Protein AF-A0A1Q9ESC6-F1 (afdb_monomer_lite)

Secondary structure (DSSP, 8-state):
--HHHHHHHHHHHHHH-TT-HHHHHHHHHHHHHHHHHHHHHHHHHHHHHHHHHHHHHHHT---HHHHHHHHTS---HHHHHHH-HHHHHHHGGGS-HHHHHHHHHHHHHHHHHHHHHS-S---

Organism: Symbiodinium microadriaticum (NCBI:txid2951)

InterPro domains:
  IPR035441 TFIIS/LEDGF domain superfamily [G3DSA:1.20.930.10] (15-120)
  IPR035441 TFIIS/LEDGF domain superfamily [SSF47676]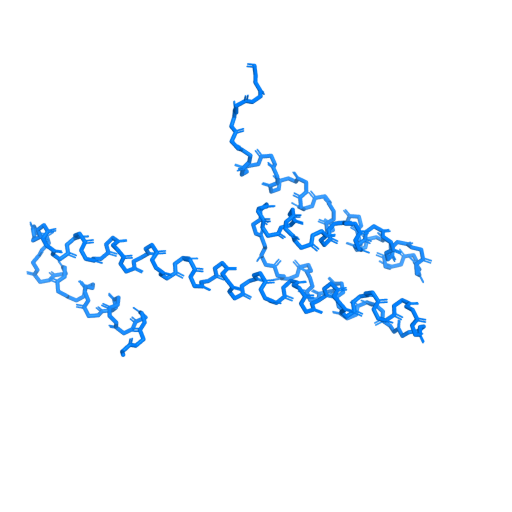 (44-97)

Sequence (123 aa):
MTGIKAHVQLLDAQSLAPEDKRVQEELRKVKIELRKEEEMQSRAKVVEIRDGLKRARTEGAEVMPLLRQLSATSCSWETVMETRIGVEVKSCQECGAEEKQLCEEILAKLKDQSKEQRPLWEG

pLDDT: mean 87.89, std 10.62, range [44.03, 97.25]

Foldseek 3Di:
DDLVVVLVVLVVVCVVPVPPPVSVVVNVVSVVVVVVVVQVVLLVLLLVLLVVLVVCVVVVHDNVVSLVVLQVRDHALVSCVVSVSLVSLVVQLVVDDVSVVSSVVSNVVSVVNCVVRPDPPPD

Structure (mmCIF, N/CA/C/O backbone):
data_AF-A0A1Q9ESC6-F1
#
_entry.id   AF-A0A1Q9ESC6-F1
#
loop_
_atom_site.group_PDB
_atom_site.id
_atom_site.type_symbol
_atom_site.label_atom_id
_atom_site.label_alt_id
_atom_site.label_comp_id
_atom_site.label_asym_id
_atom_site.label_entity_id
_atom_site.label_seq_id
_atom_site.pdbx_PDB_ins_code
_atom_site.Cartn_x
_atom_site.Cartn_y
_atom_site.Cartn_z
_atom_site.occupancy
_atom_site.B_iso_or_equiv
_atom_site.auth_seq_id
_atom_site.auth_comp_id
_atom_site.auth_asym_id
_atom_site.auth_atom_id
_atom_site.pdbx_PDB_model_num
ATOM 1 N N . MET A 1 1 ? -0.478 3.627 -27.045 1.00 51.72 1 MET A N 1
ATOM 2 C CA . MET A 1 1 ? 0.197 2.324 -26.843 1.00 51.72 1 MET A CA 1
ATOM 3 C C . MET A 1 1 ? 0.421 2.200 -25.342 1.00 51.72 1 MET A C 1
ATOM 5 O O . MET A 1 1 ? 0.876 3.178 -24.773 1.00 51.72 1 MET A O 1
ATOM 9 N N . THR A 1 2 ? -0.005 1.124 -24.676 1.00 64.31 2 THR A N 1
ATOM 10 C CA . THR A 1 2 ? 0.163 1.002 -23.211 1.00 64.31 2 THR A CA 1
ATOM 11 C C . THR A 1 2 ? 1.635 0.762 -22.861 1.00 64.31 2 THR A C 1
ATOM 13 O O . THR A 1 2 ? 2.340 0.125 -23.649 1.00 64.31 2 THR A O 1
ATOM 16 N N . GLY A 1 3 ? 2.096 1.222 -21.690 1.00 74.12 3 GLY A N 1
ATOM 17 C CA . GLY A 1 3 ? 3.493 1.057 -21.254 1.00 74.12 3 GLY A CA 1
ATOM 18 C C . GLY A 1 3 ? 3.969 -0.403 -21.266 1.00 74.12 3 GLY A C 1
ATOM 19 O O . GLY A 1 3 ? 5.101 -0.687 -21.643 1.00 74.12 3 GLY A O 1
ATOM 20 N N . ILE A 1 4 ? 3.070 -1.353 -20.980 1.00 79.88 4 ILE A N 1
ATOM 21 C CA . ILE A 1 4 ? 3.353 -2.799 -21.006 1.00 79.88 4 ILE A CA 1
ATOM 22 C C . ILE A 1 4 ? 3.702 -3.288 -22.421 1.00 79.88 4 ILE A C 1
ATOM 24 O O . ILE A 1 4 ? 4.649 -4.050 -22.595 1.00 79.88 4 ILE A O 1
ATOM 28 N N . LYS A 1 5 ? 2.973 -2.834 -23.452 1.00 83.12 5 LYS A N 1
ATOM 29 C CA . LYS A 1 5 ? 3.248 -3.234 -24.844 1.00 83.12 5 LYS A CA 1
ATOM 30 C C . LYS A 1 5 ? 4.589 -2.682 -25.327 1.00 83.12 5 LYS A C 1
ATOM 32 O O . LYS A 1 5 ? 5.335 -3.411 -25.972 1.00 83.12 5 LYS A O 1
ATOM 37 N N . ALA A 1 6 ? 4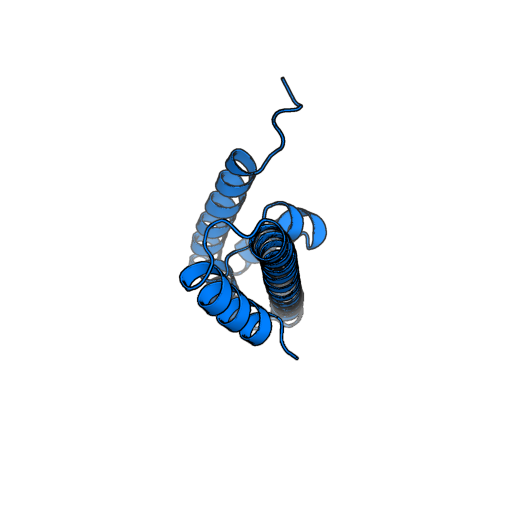.903 -1.437 -24.967 1.00 81.38 6 ALA A N 1
ATOM 38 C CA . ALA A 1 6 ? 6.204 -0.838 -25.255 1.00 81.38 6 ALA A CA 1
ATOM 39 C C . ALA A 1 6 ? 7.340 -1.577 -24.525 1.00 81.38 6 ALA A C 1
ATOM 41 O O . ALA A 1 6 ? 8.391 -1.822 -25.110 1.00 81.38 6 ALA A O 1
ATOM 42 N N . HIS A 1 7 ? 7.117 -2.002 -23.277 1.00 84.19 7 HIS A N 1
ATOM 43 C CA . HIS A 1 7 ? 8.109 -2.748 -22.507 1.00 84.19 7 HIS A CA 1
ATOM 44 C C . HIS A 1 7 ? 8.459 -4.099 -23.142 1.00 84.19 7 HIS A C 1
ATOM 46 O O . HIS A 1 7 ? 9.641 -4.393 -23.303 1.00 84.19 7 HIS A O 1
ATOM 52 N N . VAL A 1 8 ? 7.454 -4.884 -23.546 1.00 88.00 8 VAL A N 1
ATOM 53 C CA . VAL A 1 8 ? 7.661 -6.186 -24.206 1.00 88.00 8 VAL A CA 1
ATOM 54 C C . VAL A 1 8 ? 8.413 -6.017 -25.527 1.00 88.00 8 VAL A C 1
ATOM 56 O O . VAL A 1 8 ? 9.415 -6.686 -25.748 1.00 88.00 8 VAL A O 1
ATOM 59 N N . GLN A 1 9 ? 8.008 -5.054 -26.359 1.00 88.06 9 GLN A N 1
ATOM 60 C CA . GLN A 1 9 ? 8.682 -4.784 -27.634 1.00 88.06 9 GLN A CA 1
ATOM 61 C C . GLN A 1 9 ? 10.146 -4.366 -27.456 1.00 88.06 9 GLN A C 1
ATOM 63 O O . GLN A 1 9 ? 11.005 -4.765 -28.240 1.00 88.06 9 GLN A O 1
ATOM 68 N N . LEU A 1 10 ? 10.450 -3.574 -26.423 1.00 86.56 10 LEU A N 1
ATOM 69 C CA . LEU A 1 10 ? 11.825 -3.180 -26.131 1.00 86.56 10 LEU A CA 1
ATOM 70 C C . LEU A 1 10 ? 12.650 -4.334 -25.544 1.00 86.56 10 LEU A C 1
ATOM 72 O O . LEU A 1 10 ? 13.843 -4.401 -25.825 1.00 86.56 10 LEU A O 1
ATOM 76 N N . LEU A 1 11 ? 12.050 -5.251 -24.771 1.00 88.56 11 LEU A N 1
ATOM 77 C CA . LEU A 1 11 ? 12.723 -6.479 -24.320 1.00 88.56 11 LEU A CA 1
ATOM 78 C C . LEU A 1 11 ? 13.095 -7.376 -25.505 1.00 88.56 11 LEU A C 1
ATOM 80 O O . LEU A 1 11 ? 14.229 -7.851 -25.570 1.00 88.56 11 LEU A O 1
ATOM 84 N N . ASP A 1 12 ? 12.186 -7.542 -26.466 1.00 90.38 12 ASP A N 1
ATOM 85 C CA . ASP A 1 12 ? 12.456 -8.292 -27.696 1.00 90.38 12 ASP A CA 1
ATOM 86 C C . ASP A 1 12 ? 13.583 -7.627 -28.505 1.00 90.38 12 ASP A C 1
ATOM 88 O O . ASP A 1 12 ? 14.529 -8.290 -28.933 1.00 90.38 12 ASP A O 1
ATOM 92 N N . ALA A 1 13 ? 13.549 -6.295 -28.643 1.00 84.75 13 ALA A N 1
ATOM 93 C CA . ALA A 1 13 ? 14.610 -5.532 -29.301 1.00 84.75 13 ALA A CA 1
ATOM 94 C C . ALA A 1 13 ? 15.962 -5.648 -28.571 1.00 84.75 13 ALA A C 1
ATOM 96 O O . ALA A 1 13 ? 16.997 -5.802 -29.218 1.00 84.75 13 ALA A O 1
ATOM 97 N N . GLN A 1 14 ? 15.966 -5.632 -27.233 1.00 86.75 14 GLN A N 1
ATOM 98 C CA . GLN A 1 14 ? 17.174 -5.817 -26.425 1.00 86.75 14 GLN A CA 1
ATOM 99 C C . GLN A 1 14 ? 17.732 -7.234 -26.571 1.00 86.75 14 GLN A C 1
ATOM 101 O O . GLN A 1 14 ? 18.946 -7.406 -26.588 1.00 86.75 14 GLN A O 1
ATOM 106 N N . SER A 1 15 ? 16.877 -8.250 -26.705 1.00 90.00 15 SER A N 1
ATOM 107 C CA . SER A 1 15 ? 17.333 -9.622 -26.942 1.00 90.00 15 SER A CA 1
ATOM 108 C C . SER A 1 15 ? 18.020 -9.779 -28.301 1.00 90.00 15 SER A C 1
ATOM 110 O O . SER A 1 15 ? 18.916 -10.611 -28.431 1.00 90.00 15 SER A O 1
ATOM 112 N N . LEU A 1 16 ? 17.599 -9.008 -29.308 1.00 89.62 16 LEU A N 1
ATOM 113 C CA . LEU A 1 16 ? 18.186 -9.022 -30.650 1.00 89.62 16 LEU A CA 1
ATOM 114 C C . LEU A 1 16 ? 19.457 -8.165 -30.745 1.00 89.62 16 LEU A C 1
ATOM 116 O O . LEU A 1 16 ? 20.379 -8.520 -31.476 1.00 89.62 16 LEU A O 1
ATOM 120 N N . ALA A 1 17 ? 19.520 -7.058 -30.002 1.00 86.69 17 ALA A N 1
ATOM 121 C CA . ALA A 1 17 ? 20.666 -6.152 -29.963 1.00 86.69 17 ALA A CA 1
ATOM 122 C C . ALA A 1 17 ? 21.005 -5.738 -28.514 1.00 86.69 17 ALA A C 1
ATOM 124 O O . ALA A 1 17 ? 20.714 -4.612 -28.101 1.00 86.69 17 ALA A O 1
ATOM 125 N N . PRO A 1 18 ? 21.654 -6.620 -27.727 1.00 86.94 18 PRO A N 1
ATOM 126 C CA . PRO A 1 18 ? 21.893 -6.383 -26.299 1.00 86.94 18 PRO A CA 1
ATOM 127 C C . PRO A 1 18 ? 22.778 -5.172 -26.007 1.00 86.94 18 PRO A C 1
ATOM 129 O O . PRO A 1 18 ? 22.628 -4.543 -24.964 1.00 86.94 18 PRO A O 1
ATOM 132 N N . GLU A 1 19 ? 23.683 -4.843 -26.928 1.00 92.25 19 GLU A N 1
ATOM 133 C CA . GLU A 1 19 ? 24.660 -3.749 -26.840 1.00 92.25 19 GLU A CA 1
ATOM 134 C C . GLU A 1 19 ? 24.070 -2.382 -27.253 1.00 92.25 19 GLU A C 1
ATOM 136 O O . GLU A 1 19 ? 24.731 -1.349 -27.113 1.00 92.25 19 GLU A O 1
ATOM 141 N N . ASP A 1 20 ? 22.836 -2.341 -27.780 1.00 91.75 20 ASP A N 1
ATOM 142 C CA . ASP A 1 20 ? 22.228 -1.095 -28.253 1.00 91.75 20 ASP A CA 1
ATOM 143 C C . ASP A 1 20 ? 21.851 -0.188 -27.072 1.00 91.75 20 ASP A C 1
ATOM 145 O O . ASP A 1 20 ? 20.832 -0.357 -26.395 1.00 91.75 20 ASP A O 1
ATOM 149 N N . LYS A 1 21 ? 22.686 0.832 -26.850 1.00 91.56 21 LYS A N 1
ATOM 150 C CA . LYS A 1 21 ? 22.508 1.819 -25.779 1.00 91.56 21 LYS A CA 1
ATOM 151 C C . LYS A 1 21 ? 21.182 2.574 -25.867 1.00 91.56 21 LYS A C 1
ATOM 153 O O . LYS A 1 21 ? 20.657 2.959 -24.827 1.00 91.56 21 LYS A O 1
ATOM 158 N N . ARG A 1 22 ? 20.625 2.780 -27.067 1.00 90.69 22 ARG A N 1
ATOM 159 C CA . ARG A 1 22 ? 19.330 3.459 -27.233 1.00 90.69 22 ARG A CA 1
ATOM 160 C C . ARG A 1 22 ? 18.207 2.568 -26.725 1.00 90.69 22 ARG A C 1
ATOM 162 O O . ARG A 1 22 ? 17.389 3.021 -25.934 1.00 90.69 22 ARG A O 1
ATOM 169 N N . VAL A 1 23 ? 18.213 1.291 -27.113 1.00 88.00 23 VAL A N 1
ATOM 170 C CA . VAL A 1 23 ? 17.229 0.308 -26.635 1.00 88.00 23 VAL A CA 1
ATOM 171 C C . VAL A 1 23 ? 17.316 0.157 -25.117 1.00 88.00 23 VAL A C 1
ATOM 173 O O . VAL A 1 23 ? 16.285 0.172 -24.450 1.00 88.00 23 VAL A O 1
ATOM 176 N N . GLN A 1 24 ? 18.527 0.096 -24.552 1.00 88.31 24 GLN A N 1
ATOM 177 C CA . GLN A 1 24 ? 18.733 0.042 -23.100 1.00 88.31 24 GLN A CA 1
ATOM 178 C C . GLN A 1 24 ? 18.192 1.284 -22.369 1.00 88.31 24 GLN A C 1
ATOM 180 O O . GLN A 1 24 ? 17.556 1.154 -21.319 1.00 88.31 24 GLN A O 1
ATOM 185 N N . GLU A 1 25 ? 18.442 2.484 -22.900 1.00 91.38 25 GLU A N 1
ATOM 186 C CA . GLU A 1 25 ? 17.974 3.737 -22.302 1.00 91.38 25 GLU A CA 1
ATOM 187 C C . GLU A 1 25 ? 16.445 3.853 -22.353 1.00 91.38 25 GLU A C 1
ATOM 189 O O . GLU A 1 25 ? 15.819 4.180 -21.341 1.00 91.38 25 GLU A O 1
ATOM 194 N N . GLU A 1 26 ? 15.826 3.511 -23.484 1.00 89.88 26 GLU A N 1
ATOM 195 C CA . GLU A 1 26 ? 14.367 3.505 -23.625 1.00 89.88 26 GLU A CA 1
ATOM 196 C C . GLU A 1 26 ? 13.716 2.452 -22.716 1.00 89.88 26 GLU A C 1
ATOM 198 O O . GLU A 1 26 ? 12.744 2.749 -22.020 1.00 89.88 26 GLU A O 1
ATOM 203 N N . LEU A 1 27 ? 14.302 1.255 -22.592 1.00 87.88 27 LEU A N 1
ATOM 204 C CA . LEU A 1 27 ? 13.862 0.248 -21.617 1.00 87.88 27 LEU A CA 1
ATOM 205 C C . LEU A 1 27 ? 13.915 0.768 -20.184 1.00 87.88 27 LEU A C 1
ATOM 207 O O . LEU A 1 27 ? 13.016 0.488 -19.388 1.00 87.88 27 LEU A O 1
ATOM 211 N N . ARG A 1 28 ? 14.967 1.514 -19.836 1.00 89.06 28 ARG A N 1
ATOM 212 C CA . ARG A 1 28 ? 15.093 2.133 -18.516 1.00 89.06 28 ARG A CA 1
ATOM 213 C C . ARG A 1 28 ? 13.996 3.177 -18.295 1.00 89.06 28 ARG A C 1
ATOM 215 O O . ARG A 1 28 ? 13.405 3.176 -17.216 1.00 89.06 28 ARG A O 1
ATOM 222 N N . LYS A 1 29 ? 13.708 4.033 -19.280 1.00 90.25 29 LYS A N 1
ATOM 223 C CA . LYS A 1 29 ? 12.629 5.036 -19.202 1.00 90.25 29 LYS A CA 1
ATOM 224 C C . LYS A 1 29 ? 11.266 4.371 -19.017 1.00 90.25 29 LYS A C 1
ATOM 226 O O . LYS A 1 29 ? 10.592 4.665 -18.034 1.00 90.25 29 LYS A O 1
ATOM 231 N N . VAL A 1 30 ? 10.930 3.392 -19.857 1.00 89.25 30 VAL A N 1
ATOM 232 C CA . VAL A 1 30 ? 9.653 2.663 -19.774 1.00 89.25 30 VAL A CA 1
ATOM 233 C C . VAL A 1 30 ? 9.507 1.925 -18.440 1.00 89.25 30 VAL A C 1
ATOM 235 O O . VAL A 1 30 ? 8.442 1.961 -17.833 1.00 89.25 30 VAL A O 1
ATOM 238 N N . LYS A 1 31 ? 10.576 1.313 -17.910 1.00 86.81 31 LYS A N 1
ATOM 239 C CA . LYS A 1 31 ? 10.547 0.696 -16.569 1.00 86.81 31 LYS A CA 1
ATOM 240 C C . LYS A 1 31 ? 10.258 1.711 -15.459 1.00 86.81 31 LYS A C 1
ATOM 242 O O . LYS A 1 31 ? 9.555 1.383 -14.507 1.00 86.81 31 LYS A O 1
ATOM 247 N N . ILE A 1 32 ? 10.813 2.921 -15.548 1.00 87.75 32 ILE A N 1
ATOM 248 C CA . ILE A 1 32 ? 10.545 3.993 -14.578 1.00 87.75 32 ILE A CA 1
ATOM 249 C C . ILE A 1 32 ? 9.085 4.442 -14.674 1.00 87.75 32 ILE A C 1
ATOM 251 O O . ILE A 1 32 ? 8.441 4.623 -13.645 1.00 87.75 32 ILE A O 1
ATOM 255 N N . GLU A 1 33 ? 8.560 4.614 -15.885 1.00 86.88 33 GLU A N 1
ATOM 256 C CA . GLU A 1 33 ? 7.165 5.004 -16.105 1.00 86.88 33 GLU A CA 1
ATOM 257 C C . GLU A 1 33 ? 6.186 3.948 -15.592 1.00 86.88 33 GLU A C 1
ATOM 259 O O . GLU A 1 33 ? 5.265 4.295 -14.860 1.00 86.88 33 GLU A O 1
ATOM 264 N N . LEU A 1 34 ? 6.438 2.666 -15.873 1.00 86.38 34 LEU A N 1
ATOM 265 C CA . LEU A 1 34 ? 5.625 1.563 -15.355 1.00 86.38 34 LEU A CA 1
ATOM 266 C C . LEU A 1 34 ? 5.592 1.546 -13.826 1.00 86.38 34 LEU A C 1
ATOM 268 O O . LEU A 1 34 ? 4.516 1.457 -13.247 1.00 86.38 34 LEU A O 1
ATOM 272 N N . ARG A 1 35 ? 6.742 1.728 -13.163 1.00 84.88 35 ARG A N 1
ATOM 273 C CA . ARG A 1 35 ? 6.788 1.827 -11.695 1.00 84.88 35 ARG A CA 1
ATOM 274 C C . ARG A 1 35 ? 5.985 3.012 -11.161 1.00 84.88 35 ARG A C 1
ATOM 276 O O . ARG A 1 35 ? 5.327 2.889 -10.136 1.00 84.88 35 ARG A O 1
ATOM 283 N N . LYS A 1 36 ? 6.038 4.165 -11.836 1.00 85.81 36 LYS A N 1
ATOM 284 C CA . LYS A 1 36 ? 5.239 5.341 -11.452 1.00 85.81 36 LYS A CA 1
ATOM 285 C C . LYS A 1 36 ? 3.743 5.089 -11.625 1.00 85.81 36 LYS A C 1
ATOM 287 O O . LYS A 1 36 ? 2.957 5.551 -10.805 1.00 85.81 36 LYS A O 1
ATOM 292 N N . GLU A 1 37 ? 3.351 4.385 -12.681 1.00 86.31 37 GLU A N 1
ATOM 293 C CA . GLU A 1 37 ? 1.954 4.036 -12.930 1.00 86.31 37 GLU A CA 1
ATOM 294 C C . GLU A 1 37 ? 1.437 3.015 -11.906 1.00 86.31 37 GLU A C 1
ATOM 296 O O . GLU A 1 37 ? 0.362 3.215 -11.342 1.00 86.31 37 GLU A O 1
ATOM 301 N N . GLU A 1 38 ? 2.229 1.991 -11.582 1.00 85.00 38 GLU A N 1
ATOM 302 C CA . GLU A 1 38 ? 1.939 1.037 -10.502 1.00 85.00 38 GLU A CA 1
ATOM 303 C C . GLU A 1 38 ? 1.779 1.743 -9.147 1.00 85.00 38 GLU A C 1
ATOM 305 O O . GLU A 1 38 ? 0.811 1.489 -8.428 1.00 85.00 38 GLU A O 1
ATOM 310 N N . GLU A 1 39 ? 2.678 2.675 -8.818 1.00 85.56 39 GLU A N 1
ATOM 311 C CA . GLU A 1 39 ? 2.593 3.462 -7.583 1.00 85.56 39 GLU A CA 1
ATOM 312 C C . GLU A 1 39 ? 1.337 4.342 -7.564 1.00 85.56 39 GLU A C 1
ATOM 314 O O . GLU A 1 39 ? 0.629 4.405 -6.560 1.00 85.56 39 GLU A O 1
ATOM 319 N N . MET A 1 40 ? 0.997 4.977 -8.688 1.00 86.81 40 MET A N 1
ATOM 320 C CA . MET A 1 40 ? -0.205 5.804 -8.795 1.00 86.81 40 MET A CA 1
ATOM 321 C C . MET A 1 40 ? -1.486 4.983 -8.606 1.00 86.81 40 MET A C 1
ATOM 323 O O . MET A 1 40 ? -2.401 5.431 -7.911 1.00 86.81 40 MET A O 1
ATOM 327 N N . GLN A 1 41 ? -1.549 3.784 -9.191 1.00 86.81 41 GLN A N 1
ATOM 328 C CA . GLN A 1 41 ? -2.673 2.861 -9.021 1.00 86.81 41 GLN A CA 1
ATOM 329 C C . GLN A 1 41 ? -2.766 2.344 -7.584 1.00 86.81 41 GLN A C 1
ATOM 331 O O . GLN A 1 41 ? -3.856 2.326 -7.009 1.00 86.81 41 GLN A O 1
ATOM 336 N N . SER A 1 42 ? -1.630 1.976 -6.981 1.00 88.12 42 SER A N 1
ATOM 337 C CA . SER A 1 42 ? -1.577 1.584 -5.571 1.00 88.12 42 SER A CA 1
ATOM 338 C C . SER A 1 42 ? -2.097 2.709 -4.676 1.00 88.12 42 SER A C 1
ATOM 340 O O . SER A 1 42 ? -3.007 2.492 -3.872 1.00 88.12 42 SER A O 1
ATOM 342 N N . ARG A 1 43 ? -1.617 3.939 -4.883 1.00 91.94 43 ARG A N 1
ATOM 343 C CA . ARG A 1 43 ? -2.070 5.115 -4.139 1.00 91.94 43 ARG A CA 1
ATOM 344 C C . ARG A 1 43 ? -3.569 5.349 -4.277 1.00 91.94 43 ARG A C 1
ATOM 346 O O . ARG A 1 43 ? -4.234 5.562 -3.266 1.00 91.94 43 ARG A O 1
ATOM 353 N N . ALA A 1 44 ? -4.107 5.301 -5.496 1.00 93.00 44 ALA A N 1
ATOM 354 C CA . ALA A 1 44 ? -5.540 5.474 -5.735 1.00 93.00 44 ALA A CA 1
ATOM 355 C C . ALA A 1 44 ? -6.363 4.436 -4.957 1.00 93.00 44 ALA A C 1
ATOM 357 O O . ALA A 1 44 ? -7.283 4.798 -4.227 1.00 93.00 44 ALA A O 1
ATOM 358 N N . LYS A 1 45 ? -5.957 3.164 -5.008 1.00 94.12 45 LYS A N 1
ATOM 359 C CA . LYS A 1 45 ? -6.607 2.088 -4.254 1.00 94.12 45 LYS A CA 1
ATOM 360 C C . LYS A 1 45 ? -6.531 2.302 -2.738 1.00 94.12 45 LYS A C 1
ATOM 362 O O . LYS A 1 45 ? -7.509 2.078 -2.030 1.00 94.12 45 LYS A O 1
ATOM 367 N N . VAL A 1 46 ? -5.390 2.751 -2.215 1.00 95.19 46 VAL A N 1
ATOM 368 C CA . VAL A 1 46 ? -5.235 3.046 -0.779 1.00 95.19 46 VAL A CA 1
ATOM 369 C C . VAL A 1 46 ? -6.135 4.206 -0.349 1.00 95.19 46 VAL A C 1
ATOM 371 O O . VAL A 1 46 ? -6.723 4.147 0.730 1.00 95.19 46 VAL A O 1
ATOM 374 N N . VAL A 1 47 ? -6.286 5.237 -1.187 1.00 96.38 47 VAL A N 1
ATOM 375 C CA . VAL A 1 47 ? -7.234 6.338 -0.951 1.00 96.38 47 VAL A CA 1
ATOM 376 C C . VAL A 1 47 ? -8.670 5.823 -0.887 1.00 96.38 47 VAL A C 1
ATOM 378 O O . VAL A 1 47 ? -9.387 6.156 0.055 1.00 96.38 47 VAL A O 1
ATOM 381 N N . GLU A 1 48 ? -9.076 4.976 -1.833 1.00 97.06 48 GLU A N 1
ATOM 382 C CA . GLU A 1 48 ? -10.415 4.373 -1.838 1.00 97.06 48 GLU A CA 1
ATOM 383 C C . GLU A 1 48 ? -10.678 3.562 -0.565 1.00 97.06 48 GLU A C 1
ATOM 385 O O . GLU A 1 48 ? -11.715 3.732 0.078 1.00 97.06 48 GLU A O 1
ATOM 390 N N . ILE A 1 49 ? -9.716 2.731 -0.152 1.00 96.94 49 ILE A N 1
ATOM 391 C CA . ILE A 1 49 ? -9.813 1.941 1.080 1.00 96.94 49 ILE A CA 1
ATOM 392 C C . ILE A 1 49 ? -9.919 2.855 2.304 1.00 96.94 49 ILE A C 1
ATOM 394 O O . ILE A 1 49 ? -10.778 2.630 3.155 1.00 96.94 49 ILE A O 1
ATOM 398 N N . ARG A 1 50 ? -9.082 3.896 2.400 1.00 96.81 50 ARG A N 1
ATOM 399 C CA . ARG A 1 50 ? -9.124 4.876 3.497 1.00 96.81 50 ARG A CA 1
ATOM 400 C C . ARG A 1 50 ? -10.507 5.506 3.623 1.00 96.81 50 ARG A C 1
ATOM 402 O O . ARG A 1 50 ? -11.075 5.553 4.711 1.00 96.81 50 ARG A O 1
ATOM 409 N N . ASP A 1 51 ? -11.031 6.012 2.512 1.00 97.25 51 ASP A N 1
ATOM 410 C CA . ASP A 1 51 ? -12.312 6.713 2.496 1.00 97.25 51 ASP A CA 1
ATOM 411 C C . ASP A 1 51 ? -13.466 5.750 2.794 1.00 97.25 51 ASP A C 1
ATOM 413 O O . ASP A 1 51 ? -14.413 6.121 3.492 1.00 97.25 51 ASP A O 1
ATOM 417 N N . GLY A 1 52 ? -13.346 4.497 2.348 1.00 97.06 52 GLY A N 1
ATOM 418 C CA . GLY A 1 52 ? -14.225 3.399 2.735 1.00 97.06 52 GLY A CA 1
ATOM 419 C C . GLY A 1 52 ? -14.199 3.123 4.238 1.00 97.06 52 GLY A C 1
ATOM 420 O O . GLY A 1 52 ? -15.261 3.048 4.848 1.00 97.06 52 GLY A O 1
ATOM 421 N N . LEU A 1 53 ? -13.015 3.018 4.856 1.00 96.50 53 LEU A N 1
ATOM 422 C CA . LEU A 1 53 ? -12.866 2.750 6.295 1.00 96.50 53 LEU A CA 1
ATOM 423 C C . LEU A 1 53 ? -13.488 3.869 7.129 1.00 96.50 53 LEU A C 1
ATOM 425 O O . LEU A 1 53 ? -14.261 3.608 8.054 1.00 96.50 53 LEU A O 1
ATOM 429 N N . LYS A 1 54 ? -13.204 5.118 6.749 1.00 95.88 54 LYS A N 1
ATOM 430 C CA . LYS A 1 54 ? -13.775 6.295 7.399 1.00 95.88 54 LYS A CA 1
ATOM 431 C C . LYS A 1 54 ? -15.297 6.279 7.327 1.00 95.88 54 LYS A C 1
ATOM 433 O O . LYS A 1 54 ? -15.958 6.485 8.342 1.00 95.88 54 LYS A O 1
ATOM 438 N N . ARG A 1 55 ? -15.844 6.017 6.137 1.00 96.62 55 ARG A N 1
ATOM 439 C CA . ARG A 1 55 ? -17.289 5.945 5.911 1.00 96.62 55 ARG A CA 1
ATOM 440 C C . ARG A 1 55 ? -17.928 4.817 6.710 1.00 96.62 55 ARG A C 1
ATOM 442 O O . ARG A 1 55 ? -18.884 5.075 7.428 1.00 96.62 55 ARG A O 1
ATOM 449 N N . ALA A 1 56 ? -17.367 3.611 6.643 1.00 95.19 56 ALA A N 1
ATOM 450 C CA . ALA A 1 56 ? -17.879 2.452 7.361 1.00 95.19 56 ALA A CA 1
ATOM 451 C C . ALA A 1 56 ? -17.934 2.709 8.873 1.00 95.19 56 ALA A C 1
ATOM 453 O O . ALA A 1 56 ? -18.962 2.461 9.494 1.00 95.19 56 ALA A O 1
ATOM 454 N N . ARG A 1 57 ? -16.897 3.329 9.456 1.00 93.56 57 ARG A N 1
ATOM 455 C CA . ARG A 1 57 ? -16.920 3.720 10.873 1.00 93.56 57 ARG A CA 1
ATOM 456 C C . ARG A 1 57 ? -17.998 4.766 11.182 1.00 93.56 57 ARG A C 1
ATOM 458 O O . ARG A 1 57 ? -18.649 4.669 12.215 1.00 93.56 57 ARG A O 1
ATOM 465 N N . THR A 1 58 ? -18.178 5.774 10.326 1.00 92.75 58 THR A N 1
ATOM 466 C CA . THR A 1 58 ? -19.186 6.831 10.540 1.00 92.75 58 THR A CA 1
ATOM 467 C C . THR A 1 58 ? -20.618 6.317 10.391 1.00 92.75 58 THR A C 1
ATOM 469 O O . THR A 1 58 ? -21.496 6.748 11.131 1.00 92.75 58 THR A O 1
ATOM 472 N N . GLU A 1 59 ? -20.852 5.404 9.455 1.00 94.88 59 GLU A N 1
ATOM 473 C CA . GLU A 1 59 ? -22.178 4.859 9.148 1.00 94.88 59 GLU A CA 1
ATOM 474 C C . GLU A 1 59 ? -22.513 3.600 9.967 1.00 94.88 59 GLU A C 1
ATOM 476 O O . GLU A 1 59 ? -23.627 3.091 9.877 1.00 94.88 59 GLU A O 1
ATOM 481 N N . GLY A 1 60 ? -21.575 3.097 10.780 1.00 88.44 60 GLY A N 1
ATOM 482 C CA . GLY A 1 60 ? -21.751 1.868 11.560 1.00 88.44 60 GLY A CA 1
ATOM 483 C C . GLY A 1 60 ? -21.757 0.593 10.709 1.00 88.44 60 GLY A C 1
ATOM 484 O O . GLY A 1 60 ? -22.362 -0.401 11.102 1.00 88.44 60 GLY A O 1
ATOM 485 N N . ALA A 1 61 ? -21.115 0.622 9.540 1.00 92.31 61 ALA A N 1
ATOM 486 C CA . ALA A 1 61 ? -20.958 -0.528 8.657 1.00 92.31 61 ALA A CA 1
ATOM 487 C C . ALA A 1 61 ? -19.696 -1.346 8.989 1.00 92.31 61 ALA A C 1
ATOM 489 O O . ALA A 1 61 ? -18.797 -0.897 9.704 1.00 92.31 61 ALA A O 1
ATOM 490 N N . GLU A 1 62 ? -19.608 -2.554 8.433 1.00 91.81 62 GLU A N 1
ATOM 491 C CA . GLU A 1 62 ? -18.486 -3.464 8.670 1.00 91.81 62 GLU A CA 1
ATOM 492 C C . GLU A 1 62 ? -17.174 -2.935 8.065 1.00 91.81 62 GLU A C 1
ATOM 494 O O . GLU A 1 62 ? -17.043 -2.755 6.853 1.00 91.81 62 GLU A O 1
ATOM 499 N N . VAL A 1 63 ? -16.162 -2.733 8.914 1.00 95.31 63 VAL A N 1
ATOM 500 C CA . VAL A 1 63 ? -14.817 -2.286 8.501 1.00 95.31 63 VAL A CA 1
ATOM 501 C C . VAL A 1 63 ? -13.899 -3.448 8.104 1.00 95.31 63 VAL A C 1
ATOM 503 O O . VAL A 1 63 ? -12.937 -3.258 7.358 1.00 95.31 63 VAL A O 1
ATOM 506 N N . MET A 1 64 ? -14.200 -4.664 8.568 1.00 95.56 64 MET A N 1
ATOM 507 C CA . MET A 1 64 ? -13.359 -5.851 8.394 1.00 95.56 64 MET A CA 1
ATOM 508 C C . MET A 1 64 ? -13.014 -6.171 6.925 1.00 95.56 64 MET A C 1
ATOM 510 O O . MET A 1 64 ? -11.840 -6.427 6.636 1.00 95.56 64 MET A O 1
ATOM 514 N N . PRO A 1 65 ? -13.954 -6.112 5.957 1.00 96.25 65 PRO A N 1
ATOM 515 C CA . PRO A 1 65 ? -13.629 -6.382 4.556 1.00 96.25 65 PRO A CA 1
ATOM 516 C C . PRO A 1 65 ? -12.575 -5.419 3.995 1.00 96.25 65 PRO A C 1
ATOM 518 O O . PRO A 1 65 ? -11.685 -5.832 3.252 1.00 96.25 65 PRO A O 1
ATOM 521 N N . LEU A 1 66 ? -12.637 -4.145 4.386 1.00 96.75 66 LEU A N 1
ATOM 522 C CA . LEU A 1 66 ? -11.709 -3.107 3.941 1.00 96.75 66 LEU A CA 1
ATOM 523 C C . LEU A 1 66 ? -10.328 -3.265 4.586 1.00 96.75 66 LEU A C 1
ATOM 525 O O . LEU A 1 66 ? -9.317 -3.116 3.902 1.00 96.75 66 LEU A O 1
ATOM 529 N N . LEU A 1 67 ? -10.269 -3.644 5.867 1.00 96.56 67 LEU A N 1
ATOM 530 C CA . LEU A 1 67 ? -9.006 -3.959 6.544 1.00 96.56 67 LEU A CA 1
ATOM 531 C C . LEU A 1 67 ? -8.296 -5.155 5.889 1.00 96.56 67 LEU A C 1
ATOM 533 O O . LEU A 1 67 ? -7.086 -5.113 5.670 1.00 96.56 67 LEU A O 1
ATOM 537 N N . ARG A 1 68 ? -9.042 -6.193 5.490 1.00 96.38 68 ARG A N 1
ATOM 538 C CA . ARG A 1 68 ? -8.490 -7.347 4.754 1.00 96.38 68 ARG A CA 1
ATOM 539 C C . ARG A 1 68 ? -8.006 -6.970 3.352 1.00 96.38 68 ARG A C 1
ATOM 541 O O . ARG A 1 68 ? -6.971 -7.455 2.901 1.00 96.38 68 ARG A O 1
ATOM 548 N N . GLN A 1 69 ? -8.712 -6.076 2.659 1.00 95.81 69 GLN A N 1
ATOM 549 C CA . GLN A 1 69 ? -8.228 -5.540 1.383 1.00 95.81 69 GLN A CA 1
ATOM 550 C C . GLN A 1 69 ? -6.944 -4.724 1.558 1.00 95.81 69 GLN A C 1
ATOM 552 O O . GLN A 1 69 ? -6.040 -4.817 0.721 1.00 95.81 69 GLN A O 1
ATOM 557 N N . LEU A 1 70 ? -6.844 -3.949 2.640 1.00 95.12 70 LEU A N 1
ATOM 558 C CA . LEU A 1 70 ? -5.652 -3.169 2.948 1.00 95.12 70 LEU A CA 1
ATOM 559 C C . LEU A 1 70 ? -4.450 -4.062 3.255 1.00 95.12 70 LEU A C 1
ATOM 561 O O . LEU A 1 70 ? -3.374 -3.824 2.715 1.00 95.12 70 LEU A O 1
ATOM 565 N N . SER A 1 71 ? -4.619 -5.106 4.071 1.00 94.06 71 SER A N 1
ATOM 566 C CA . SER A 1 71 ? -3.517 -6.005 4.443 1.00 94.06 71 SER A CA 1
ATOM 567 C C . SER A 1 71 ? -2.904 -6.718 3.228 1.00 94.06 71 SER A C 1
ATOM 569 O O . SER A 1 71 ? -1.681 -6.900 3.162 1.00 94.06 71 SER A O 1
ATOM 571 N N . ALA A 1 72 ? -3.740 -7.035 2.233 1.00 92.44 72 ALA A N 1
ATOM 572 C CA . ALA A 1 72 ? -3.348 -7.615 0.951 1.00 92.44 72 ALA A CA 1
ATOM 573 C C . ALA A 1 72 ? -2.806 -6.592 -0.069 1.00 92.44 72 ALA A C 1
ATOM 575 O O . ALA A 1 72 ? -2.278 -6.987 -1.108 1.00 92.44 72 ALA A O 1
ATOM 576 N N . THR A 1 73 ? -2.923 -5.287 0.190 1.00 89.88 73 THR A N 1
ATOM 577 C CA . THR A 1 73 ? -2.467 -4.236 -0.730 1.00 89.88 73 THR A CA 1
ATOM 578 C C . THR A 1 73 ? -1.060 -3.771 -0.351 1.00 89.88 73 THR A C 1
ATOM 580 O O . THR A 1 73 ? -0.802 -3.349 0.775 1.00 89.88 73 THR A O 1
ATOM 583 N N . SER A 1 74 ? -0.122 -3.844 -1.295 1.00 83.81 74 SER A N 1
ATOM 584 C CA . SER A 1 74 ? 1.215 -3.268 -1.134 1.00 83.81 74 SER A CA 1
ATOM 585 C C . SER A 1 74 ? 1.157 -1.755 -1.314 1.00 83.81 74 SER A C 1
ATOM 587 O O . SER A 1 74 ? 0.734 -1.283 -2.368 1.00 83.81 74 SER A O 1
ATOM 589 N N . CYS A 1 75 ? 1.627 -1.000 -0.327 1.00 85.88 75 CYS A N 1
ATOM 590 C CA . CYS A 1 75 ? 1.778 0.448 -0.417 1.00 85.88 75 CYS A CA 1
ATOM 591 C C . CYS A 1 75 ? 3.215 0.857 -0.087 1.00 85.88 75 CYS A C 1
ATOM 593 O O . CYS A 1 75 ? 3.902 0.184 0.688 1.00 85.88 75 CYS A O 1
ATOM 595 N N . SER A 1 76 ? 3.681 1.932 -0.718 1.00 86.56 76 SER A N 1
ATOM 596 C CA . SER A 1 76 ? 4.950 2.566 -0.373 1.00 86.56 76 SER A CA 1
ATOM 597 C C . SER A 1 76 ? 4.797 3.430 0.880 1.00 86.56 76 SER A C 1
ATOM 599 O O . SER A 1 76 ? 3.691 3.838 1.252 1.00 86.56 76 SER A O 1
ATOM 601 N N . TRP A 1 77 ? 5.919 3.763 1.517 1.00 87.31 77 TRP A N 1
ATOM 602 C CA . TRP A 1 77 ? 5.928 4.715 2.628 1.00 87.31 77 TRP A CA 1
ATOM 603 C C . TRP A 1 77 ? 5.408 6.101 2.215 1.00 87.31 77 TRP A C 1
ATOM 605 O O . TRP A 1 77 ? 4.697 6.744 2.988 1.00 87.31 77 TRP A O 1
ATOM 615 N N . GLU A 1 78 ? 5.706 6.541 0.991 1.00 87.12 78 GLU A N 1
ATOM 616 C CA . GLU A 1 78 ? 5.195 7.796 0.431 1.00 87.12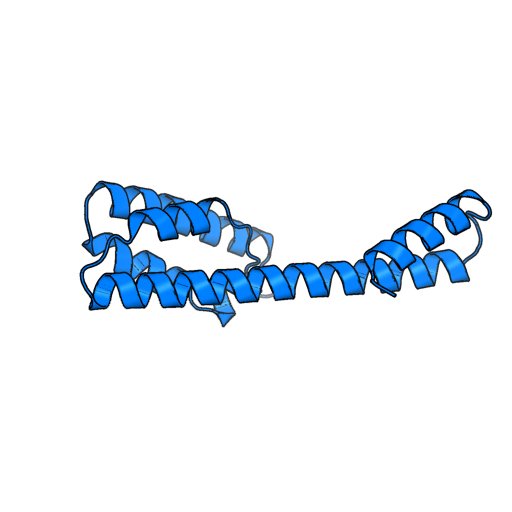 78 GLU A CA 1
ATOM 617 C C . GLU A 1 78 ? 3.665 7.771 0.357 1.00 87.12 78 GLU A C 1
ATOM 619 O O . GLU A 1 78 ? 3.007 8.638 0.933 1.00 87.12 78 GLU A O 1
ATOM 624 N N . THR A 1 79 ? 3.088 6.707 -0.207 1.00 89.88 79 THR A N 1
ATOM 625 C CA . THR A 1 79 ? 1.634 6.508 -0.245 1.00 89.88 79 THR A CA 1
ATOM 626 C C . THR A 1 79 ? 1.028 6.491 1.162 1.00 89.88 79 THR A C 1
ATOM 628 O O . THR A 1 79 ? -0.019 7.100 1.390 1.00 89.88 79 THR A O 1
ATOM 631 N N . VAL A 1 80 ? 1.668 5.851 2.145 1.00 90.44 80 VAL A N 1
ATOM 632 C CA . VAL A 1 80 ? 1.178 5.848 3.537 1.00 90.44 80 VAL A CA 1
ATOM 633 C C . VAL A 1 80 ? 1.121 7.262 4.119 1.00 90.44 80 VAL A C 1
ATOM 635 O O . VAL A 1 80 ? 0.126 7.629 4.753 1.00 90.44 80 VAL A O 1
ATOM 638 N N . MET A 1 81 ? 2.167 8.058 3.892 1.00 89.88 81 MET A N 1
ATOM 639 C CA . MET A 1 81 ? 2.274 9.430 4.389 1.00 89.88 81 MET A CA 1
ATOM 640 C C . MET A 1 81 ? 1.285 10.376 3.704 1.00 89.88 81 MET A C 1
ATOM 642 O O . MET A 1 81 ? 0.599 11.135 4.393 1.00 89.88 81 MET A O 1
ATOM 646 N N . GLU A 1 82 ? 1.170 10.304 2.376 1.00 90.88 82 GLU A N 1
ATOM 647 C CA . GLU A 1 82 ? 0.254 11.134 1.586 1.00 90.88 82 GLU A CA 1
ATOM 648 C C . GLU A 1 82 ? -1.210 10.837 1.919 1.00 90.88 82 GLU A C 1
ATOM 650 O O . GLU A 1 82 ? -2.014 11.742 2.148 1.00 90.88 82 GLU A O 1
ATOM 655 N N . THR A 1 83 ? -1.572 9.554 1.972 1.00 92.00 83 THR A N 1
ATOM 656 C CA . THR A 1 83 ? -2.965 9.147 2.195 1.00 92.00 83 THR A CA 1
ATOM 657 C C . THR A 1 83 ? -3.374 9.238 3.658 1.00 92.00 83 THR A C 1
ATOM 659 O O . THR A 1 83 ? -4.569 9.341 3.939 1.00 92.00 83 THR A O 1
ATOM 662 N N . ARG A 1 84 ? -2.409 9.220 4.587 1.00 93.75 84 ARG A N 1
ATOM 663 C CA . ARG A 1 84 ? -2.618 9.092 6.038 1.00 93.75 84 ARG A CA 1
ATOM 664 C C . ARG A 1 84 ? -3.380 7.828 6.444 1.00 93.75 84 ARG A C 1
ATOM 666 O O . ARG A 1 84 ? -4.002 7.800 7.506 1.00 93.75 84 ARG A O 1
ATOM 673 N N . ILE A 1 85 ? -3.293 6.761 5.649 1.00 94.81 85 ILE A N 1
ATOM 674 C CA . ILE A 1 85 ? -3.981 5.489 5.914 1.00 94.81 85 ILE A CA 1
ATOM 675 C C . ILE A 1 85 ? -3.665 4.912 7.303 1.00 94.81 85 ILE A C 1
ATOM 677 O O . ILE A 1 85 ? -4.554 4.381 7.957 1.00 94.81 85 ILE A O 1
ATOM 681 N N . GLY A 1 86 ? -2.442 5.089 7.818 1.00 94.44 86 GLY A N 1
ATOM 682 C CA . GLY A 1 86 ? -2.075 4.613 9.159 1.00 94.44 86 GLY A CA 1
ATOM 683 C C . GLY A 1 86 ? -2.883 5.260 10.294 1.00 94.44 86 GLY A C 1
ATOM 684 O O . GLY A 1 86 ? -3.157 4.611 11.300 1.00 94.44 86 GLY A O 1
ATOM 685 N N . VAL A 1 87 ? -3.313 6.517 10.134 1.00 94.44 87 VAL A N 1
ATOM 686 C CA . VAL A 1 87 ? -4.197 7.181 11.109 1.00 94.44 87 VAL A CA 1
ATOM 687 C C . VAL A 1 87 ? -5.578 6.536 11.080 1.00 94.44 87 VAL A C 1
ATOM 689 O O . VAL A 1 87 ? -6.135 6.228 12.128 1.00 94.44 87 VAL A O 1
ATOM 692 N N . GLU A 1 88 ? -6.093 6.286 9.879 1.00 95.44 88 GLU A N 1
ATOM 693 C CA . GLU A 1 88 ? -7.410 5.688 9.681 1.00 95.44 88 GLU A CA 1
ATOM 694 C C . GLU A 1 88 ? -7.471 4.253 10.226 1.00 95.44 88 GLU A C 1
ATOM 696 O O . GLU A 1 88 ? -8.391 3.917 10.966 1.00 95.44 88 GLU A O 1
ATOM 701 N N . VAL A 1 89 ? -6.439 3.440 9.962 1.00 95.75 89 VAL A N 1
ATOM 702 C CA . VAL A 1 89 ? -6.298 2.083 10.524 1.00 95.75 89 VAL A CA 1
ATOM 703 C C . VAL A 1 89 ? -6.268 2.119 12.050 1.00 95.75 89 VAL A C 1
ATOM 705 O O . VAL A 1 89 ? -6.943 1.324 12.699 1.00 95.75 89 VAL A O 1
ATOM 708 N N . LYS A 1 90 ? -5.537 3.069 12.647 1.00 95.25 90 LYS A N 1
ATOM 709 C CA . LYS A 1 90 ? -5.510 3.230 14.106 1.00 95.25 90 LYS A CA 1
ATOM 710 C C . LYS A 1 90 ? -6.904 3.532 14.666 1.00 95.25 90 LYS A C 1
ATOM 712 O O . LYS A 1 90 ? -7.287 2.959 15.678 1.00 95.25 90 LYS A O 1
ATOM 717 N N . SER A 1 91 ? -7.686 4.373 13.993 1.00 93.69 91 SER A N 1
ATOM 718 C CA . SER A 1 91 ? -9.065 4.671 14.396 1.00 93.69 91 SER A CA 1
ATOM 719 C C . SER A 1 91 ? -10.026 3.480 14.256 1.00 93.69 91 SER A C 1
ATOM 721 O O . SER A 1 91 ? -11.045 3.448 14.936 1.00 93.69 91 SER A O 1
ATOM 723 N N . CYS A 1 92 ? -9.727 2.483 13.419 1.00 93.06 92 CYS A N 1
ATOM 724 C CA . CYS A 1 92 ? -10.525 1.254 13.312 1.00 93.06 92 CYS A CA 1
ATOM 725 C C . CYS A 1 92 ? -10.282 0.251 14.457 1.00 93.06 92 CYS A C 1
ATOM 727 O O . CYS A 1 92 ? -11.033 -0.711 14.585 1.00 93.06 92 CYS A O 1
ATOM 729 N N . GLN A 1 93 ? -9.278 0.464 15.317 1.00 91.94 93 GLN A N 1
ATOM 730 C CA . GLN A 1 93 ? -9.011 -0.411 16.472 1.00 91.94 93 GLN A CA 1
ATOM 731 C C . GLN A 1 93 ? -10.129 -0.393 17.526 1.00 91.94 93 GLN A C 1
ATOM 733 O O . GLN A 1 93 ? -10.198 -1.285 18.366 1.00 91.94 93 GLN A O 1
ATOM 738 N N . GLU A 1 94 ? -10.995 0.620 17.495 1.00 88.56 94 GLU A N 1
ATOM 739 C CA . GLU A 1 94 ? -12.113 0.781 18.429 1.00 88.56 94 GLU A CA 1
ATOM 740 C C . GLU A 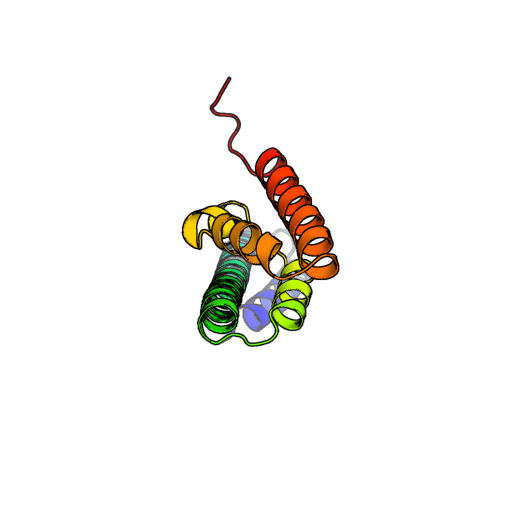1 94 ? -13.370 0.008 17.989 1.00 88.56 94 GLU A C 1
ATOM 742 O O . GLU A 1 94 ? -14.343 -0.052 18.736 1.00 88.56 94 GLU A O 1
ATOM 747 N N . CYS A 1 95 ? -13.362 -0.599 16.794 1.00 86.12 95 CYS A N 1
ATOM 748 C CA . CYS A 1 95 ? -14.532 -1.263 16.210 1.00 86.12 95 CYS A CA 1
ATOM 749 C C . CYS A 1 95 ? -14.787 -2.680 16.757 1.00 86.12 95 CYS A C 1
ATOM 751 O O . CYS A 1 95 ? -15.926 -3.138 16.718 1.00 86.12 95 CYS A O 1
ATOM 753 N N . GLY A 1 96 ? -13.765 -3.362 17.282 1.00 89.88 96 GLY A N 1
ATOM 754 C CA . GLY A 1 96 ? -13.888 -4.724 17.807 1.00 89.88 96 GLY A CA 1
ATOM 755 C C . GLY A 1 96 ? -12.536 -5.401 18.044 1.00 89.88 96 GLY A C 1
ATOM 756 O O . GLY A 1 96 ? -11.478 -4.851 17.730 1.00 89.88 96 GLY A O 1
ATOM 757 N N . ALA A 1 97 ? -12.553 -6.583 18.667 1.00 91.25 97 ALA A N 1
ATOM 758 C CA . ALA A 1 97 ? -11.329 -7.301 19.036 1.00 91.25 97 ALA A CA 1
ATOM 759 C C . ALA A 1 97 ? -10.586 -7.874 17.816 1.00 91.25 97 ALA A C 1
ATOM 761 O O . ALA A 1 97 ? -9.359 -7.788 17.760 1.00 91.25 97 ALA A O 1
ATOM 762 N N . GLU A 1 98 ? -11.318 -8.417 16.836 1.00 93.31 98 GLU A N 1
ATOM 763 C CA . GLU A 1 98 ? -10.736 -8.942 15.591 1.00 93.31 98 GLU A CA 1
ATOM 764 C C . GLU A 1 98 ? -10.172 -7.792 14.742 1.00 93.31 98 GLU A C 1
ATOM 766 O O . GLU A 1 98 ? -9.046 -7.865 14.248 1.00 93.31 98 GLU A O 1
ATOM 771 N N . GLU A 1 99 ? -10.916 -6.687 14.637 1.00 93.81 99 GLU A N 1
ATOM 772 C CA . GLU A 1 99 ? -10.503 -5.471 13.935 1.00 93.81 99 GLU A CA 1
ATOM 773 C C . GLU A 1 99 ? -9.222 -4.913 14.542 1.00 93.81 99 GLU A C 1
ATOM 775 O O . GLU A 1 99 ? -8.281 -4.581 13.822 1.00 93.81 99 GLU A O 1
ATOM 780 N N . LYS A 1 100 ? -9.162 -4.844 15.876 1.00 95.06 100 LYS A N 1
ATOM 781 C CA . LYS A 1 100 ? -7.985 -4.367 16.593 1.00 95.06 100 LYS A CA 1
ATOM 782 C C . LYS A 1 100 ? -6.747 -5.190 16.253 1.00 95.06 100 LYS A C 1
ATOM 784 O O . LYS A 1 100 ? -5.717 -4.590 15.947 1.00 95.06 100 LYS A O 1
ATOM 789 N N . GLN A 1 101 ? -6.848 -6.519 16.282 1.00 96.25 101 GLN A N 1
ATOM 790 C CA . GLN A 1 101 ? -5.725 -7.399 15.965 1.00 96.25 101 GLN A CA 1
ATOM 791 C C . GLN A 1 101 ? -5.215 -7.150 14.540 1.00 96.25 101 GLN A C 1
ATOM 793 O O . GLN A 1 101 ? -4.028 -6.892 14.341 1.00 96.25 101 GLN A O 1
ATOM 798 N N . LEU A 1 102 ? -6.114 -7.142 13.552 1.00 96.00 102 LEU A N 1
ATOM 799 C CA . LEU A 1 102 ? -5.727 -6.923 12.159 1.00 96.00 102 LEU A CA 1
ATOM 800 C C . LEU A 1 102 ? -5.136 -5.519 11.938 1.00 96.00 102 LEU A C 1
ATOM 802 O O . LEU A 1 102 ? -4.167 -5.354 11.198 1.00 96.00 102 LEU A O 1
ATOM 806 N N . CYS A 1 103 ? -5.672 -4.498 12.607 1.00 96.62 103 CYS A N 1
ATOM 807 C CA . CYS A 1 103 ? -5.114 -3.149 12.573 1.00 96.62 103 CYS A CA 1
ATOM 808 C C . CYS A 1 103 ? -3.689 -3.092 13.143 1.00 96.62 103 CYS A C 1
ATOM 810 O O . CYS A 1 103 ? -2.839 -2.414 12.568 1.00 96.62 103 CYS A O 1
ATOM 812 N N . GLU A 1 104 ? -3.399 -3.792 14.244 1.00 96.19 104 GLU A N 1
ATOM 813 C CA . GLU A 1 104 ? -2.045 -3.863 14.817 1.00 96.19 104 GLU A CA 1
ATOM 814 C C . GLU A 1 104 ? -1.056 -4.529 13.852 1.00 96.19 104 GLU A C 1
ATOM 816 O O . GLU A 1 104 ? 0.042 -4.006 13.643 1.00 96.19 104 GLU A O 1
ATOM 821 N N . GLU A 1 105 ? -1.466 -5.618 13.197 1.00 95.44 105 GLU A N 1
ATOM 822 C CA . GLU A 1 105 ? -0.670 -6.308 12.174 1.00 95.44 105 GLU A CA 1
ATOM 823 C C . GLU A 1 105 ? -0.377 -5.400 10.969 1.00 95.44 105 GLU A C 1
ATOM 825 O O . GLU A 1 105 ? 0.770 -5.292 10.521 1.00 95.44 105 GLU A O 1
ATOM 830 N N . ILE A 1 106 ? -1.393 -4.684 10.471 1.00 95.38 106 ILE A N 1
ATOM 831 C CA . ILE A 1 106 ? -1.232 -3.718 9.376 1.00 95.38 106 ILE A CA 1
ATOM 832 C C . ILE A 1 106 ? -0.268 -2.604 9.796 1.00 95.38 106 ILE A C 1
ATOM 834 O O . ILE A 1 106 ? 0.679 -2.307 9.070 1.00 95.38 106 ILE A O 1
ATOM 838 N N . LEU A 1 107 ? -0.459 -1.998 10.971 1.00 94.12 107 LEU A N 1
ATOM 839 C CA . LEU A 1 107 ? 0.394 -0.908 11.453 1.00 94.12 107 LEU A CA 1
ATOM 840 C C . LEU A 1 107 ? 1.850 -1.347 11.647 1.00 94.12 107 LEU A C 1
ATOM 842 O O . LEU A 1 107 ? 2.759 -0.576 11.330 1.00 94.12 107 LEU A O 1
ATOM 846 N N . ALA A 1 108 ? 2.084 -2.571 12.127 1.00 92.94 108 ALA A N 1
ATOM 847 C CA . ALA A 1 108 ? 3.423 -3.141 12.227 1.00 92.94 108 ALA A CA 1
ATOM 848 C C . ALA A 1 108 ? 4.083 -3.249 10.843 1.00 92.94 108 ALA A C 1
ATOM 850 O O . ALA A 1 108 ? 5.189 -2.740 10.652 1.00 92.94 108 ALA A O 1
ATOM 851 N N . LYS A 1 109 ? 3.361 -3.789 9.852 1.00 90.94 109 LYS A N 1
ATOM 852 C CA . LYS A 1 109 ? 3.834 -3.887 8.463 1.00 90.94 109 LYS A CA 1
ATOM 853 C C . LYS A 1 109 ? 4.170 -2.515 7.868 1.00 90.94 109 LYS A C 1
ATOM 855 O O . LYS A 1 109 ? 5.247 -2.348 7.299 1.00 90.94 109 LYS A O 1
ATOM 860 N N . LEU A 1 110 ? 3.299 -1.516 8.042 1.00 89.00 110 LEU A N 1
ATOM 861 C CA . LEU A 1 110 ? 3.548 -0.151 7.555 1.00 89.00 110 LEU A CA 1
ATOM 862 C C . LEU A 1 110 ? 4.775 0.482 8.230 1.00 89.00 110 LEU A C 1
ATOM 864 O O . LEU A 1 110 ? 5.555 1.188 7.587 1.00 89.00 110 LEU A O 1
ATOM 868 N N . LYS A 1 111 ? 4.971 0.225 9.529 1.00 85.94 111 LYS A N 1
ATOM 869 C CA . LYS A 1 111 ? 6.136 0.710 10.277 1.00 85.94 111 LYS A CA 1
ATOM 870 C C . LYS A 1 111 ? 7.430 0.081 9.771 1.00 85.94 111 LYS A C 1
ATOM 872 O O . LYS A 1 111 ? 8.419 0.800 9.643 1.00 85.94 111 LYS A O 1
ATOM 877 N N . ASP A 1 112 ? 7.448 -1.214 9.486 1.00 86.12 112 ASP A N 1
ATOM 878 C CA . ASP A 1 112 ? 8.653 -1.871 8.978 1.00 86.12 112 ASP A CA 1
ATOM 879 C C . ASP A 1 112 ? 8.990 -1.405 7.558 1.00 86.12 112 ASP A C 1
ATOM 881 O O . ASP A 1 112 ? 10.127 -1.001 7.316 1.00 86.12 112 ASP A O 1
ATOM 885 N N . GLN A 1 113 ? 7.989 -1.258 6.681 1.00 79.88 113 GLN A N 1
ATOM 886 C CA . GLN A 1 113 ? 8.177 -0.623 5.369 1.00 79.88 113 GLN A CA 1
ATOM 887 C C . GLN A 1 113 ? 8.727 0.804 5.484 1.00 79.88 113 GLN A C 1
ATOM 889 O O . GLN A 1 113 ? 9.569 1.211 4.683 1.00 79.88 113 GLN A O 1
ATOM 894 N N . SER A 1 114 ? 8.310 1.562 6.505 1.00 76.38 114 SER A N 1
ATOM 895 C CA . SER A 1 114 ? 8.864 2.895 6.755 1.00 76.38 114 SER A CA 1
ATOM 896 C C . SER A 1 114 ? 10.360 2.860 7.066 1.00 76.38 114 SER A C 1
ATOM 898 O O . SER A 1 114 ? 11.082 3.749 6.636 1.00 76.38 114 SER A O 1
ATOM 900 N N . LYS A 1 115 ? 10.852 1.847 7.789 1.00 75.69 115 LYS A N 1
ATOM 901 C CA . LYS A 1 115 ? 12.281 1.735 8.118 1.00 75.69 115 LYS A CA 1
ATOM 902 C C . LYS A 1 115 ? 13.110 1.361 6.894 1.00 75.69 115 LYS A C 1
ATOM 904 O O . LYS A 1 115 ? 14.226 1.842 6.761 1.00 75.69 115 LYS A O 1
ATOM 909 N N . GLU A 1 116 ? 12.561 0.525 6.017 1.00 78.38 116 GLU A N 1
ATOM 910 C CA . GLU A 1 116 ? 13.238 0.074 4.797 1.00 78.38 116 GLU A CA 1
ATOM 911 C C . GLU A 1 116 ? 13.293 1.159 3.712 1.00 78.38 116 GLU A C 1
ATOM 913 O O . GLU A 1 116 ? 14.258 1.228 2.957 1.00 78.38 116 GLU A O 1
ATOM 918 N N . GLN A 1 117 ? 12.261 2.007 3.628 1.00 71.69 117 GLN A N 1
ATOM 919 C CA . GLN A 1 117 ? 12.102 2.992 2.549 1.00 71.69 117 GLN A CA 1
ATOM 920 C C . GLN A 1 117 ? 12.457 4.427 2.958 1.00 71.69 117 GLN A C 1
ATOM 922 O O . GLN A 1 117 ? 12.504 5.312 2.101 1.00 71.69 117 GLN A O 1
ATOM 927 N N . ARG A 1 118 ? 12.691 4.698 4.250 1.00 59.97 118 ARG A N 1
ATOM 928 C CA . ARG A 1 118 ? 13.113 6.028 4.705 1.00 59.97 118 ARG A CA 1
ATOM 929 C C . ARG A 1 118 ? 14.474 6.392 4.097 1.00 59.97 118 ARG A C 1
ATOM 931 O O . ARG A 1 118 ? 15.419 5.613 4.211 1.00 59.97 118 ARG A O 1
ATOM 938 N N . PRO A 1 119 ? 14.623 7.598 3.522 1.00 54.69 119 PRO A N 1
ATOM 939 C CA . PRO A 1 119 ? 15.938 8.152 3.237 1.00 54.69 119 PRO A CA 1
ATOM 940 C C . PRO A 1 119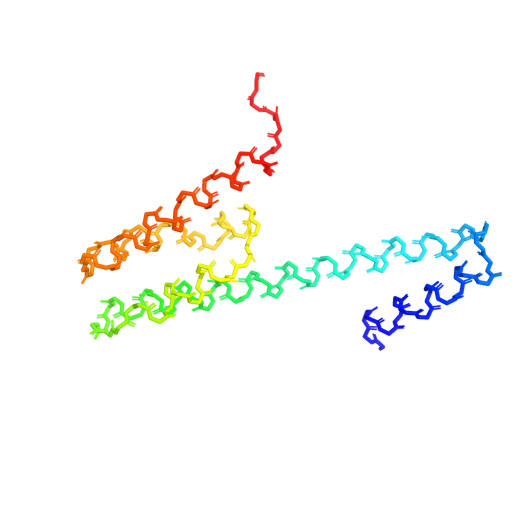 ? 16.731 8.255 4.551 1.00 54.69 119 PRO A C 1
ATOM 942 O O . PRO A 1 119 ? 16.239 8.845 5.509 1.00 54.69 119 PRO A O 1
ATOM 945 N N . LEU A 1 120 ? 17.953 7.715 4.598 1.00 50.72 120 LEU A N 1
ATOM 946 C CA . LEU A 1 120 ? 18.864 7.711 5.762 1.00 50.72 120 LEU A CA 1
ATOM 947 C C . LEU A 1 120 ? 19.369 9.111 6.199 1.00 50.72 120 LEU A C 1
ATOM 949 O O . LEU A 1 120 ? 20.432 9.220 6.794 1.00 50.72 120 LEU A O 1
ATOM 953 N N . TRP A 1 121 ? 18.656 10.200 5.906 1.00 52.84 121 TRP A N 1
ATOM 954 C CA . TRP A 1 121 ? 19.123 11.568 6.185 1.00 52.84 121 TRP A CA 1
ATOM 955 C C . TRP A 1 121 ? 18.866 12.028 7.631 1.00 52.84 121 TRP A C 1
ATOM 957 O O . TRP A 1 121 ? 19.105 13.188 7.947 1.00 52.84 121 TRP A O 1
ATOM 967 N N . GLU A 1 122 ? 18.411 11.138 8.515 1.00 46.50 122 GLU A N 1
ATOM 968 C CA . GLU A 1 122 ? 18.393 11.373 9.962 1.00 46.50 122 GLU A CA 1
ATOM 969 C C . GLU A 1 122 ? 19.393 10.430 10.641 1.00 46.50 122 GLU A C 1
ATOM 971 O O . GLU A 1 122 ? 19.048 9.334 11.088 1.00 46.50 122 GLU A O 1
ATOM 976 N N . GLY A 1 123 ? 20.649 10.876 10.665 1.00 44.03 123 GLY A N 1
ATOM 977 C CA . GLY A 1 123 ? 21.748 10.356 11.471 1.00 44.0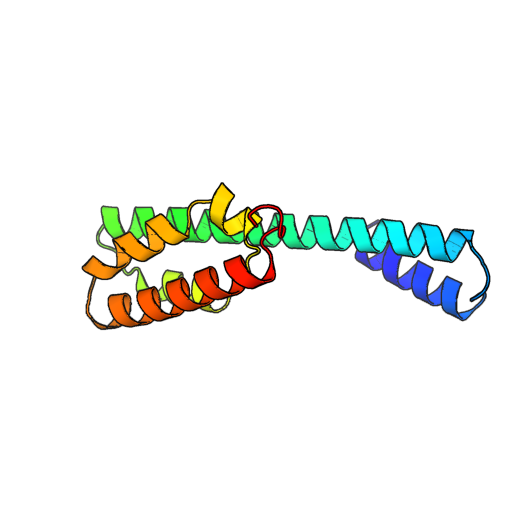3 123 GLY A CA 1
ATOM 978 C C . GLY A 1 123 ? 22.662 11.505 11.859 1.00 44.03 123 GLY A C 1
ATOM 979 O O . GLY A 1 123 ? 23.087 12.227 10.930 1.00 44.03 123 GLY A O 1
#

Radius of gyration: 19.35 Å; chains: 1; bounding box: 47×21×50 Å